Protein 1OCS (pdb70)

CATH classification: 3.30.1520.10

InterPro domains:
  IPR001683 Phox homology [PF00787] (70-157)
  IPR001683 Phox homology [PS50195] (38-161)
  IPR001683 Phox homology [SM00312] (33-158)
  IPR036871 PX domain superfamily [G3DSA:3.30.1520.10] (30-162)
  IPR036871 PX domain superfamily [SSF64268] (31-158)
  IPR042138 Fungal SNX3, PX domain [cd07295] (35-160)
  IPR051074 Sorting Nexin [PTHR45963] (24-160)

Radius of gyration: 15.74 Å; Cα contacts (8 Å, |Δi|>4): 183; chains: 1; bounding box: 30×36×49 Å

Structure (mmCIF, N/CA/C/O backbone):
data_1OCS
#
_entry.id   1OCS
#
_cell.length_a   55.730
_cell.length_b   55.730
_cell.length_c   187.510
_cell.angle_alpha   90.00
_cell.angle_beta   90.00
_cell.angle_gamma   120.00
#
_symmetry.space_group_name_H-M   'P 61 2 2'
#
loop_
_entity.id
_entity.type
_entity.pdbx_description
1 polymer 'SORTING NEXIN GRD19'
2 non-polymer GLYCEROL
3 water water
#
loop_
_atom_site.group_PDB
_atom_site.id
_atom_site.type_symbol
_atom_site.label_atom_id
_atom_site.label_alt_id
_atom_site.label_comp_id
_atom_site.label_asym_id
_atom_site.label_entity_id
_atom_site.label_seq_id
_atom_site.pdbx_PDB_ins_code
_atom_site.Cartn_x
_atom_site.Cartn_y
_atom_site.Cartn_z
_atom_site.occupancy
_atom_site.B_iso_or_equiv
_atom_site.auth_seq_id
_atom_site.auth_comp_id
_atom_site.auth_asym_id
_atom_site.auth_atom_id
_atom_site.pdbx_PDB_model_num
ATOM 1 N N . ALA A 1 30 ? 80.958 16.097 -68.655 1.00 39.33 30 ALA A N 1
ATOM 2 C CA . ALA A 1 30 ? 82.078 17.081 -68.676 1.00 38.06 30 ALA A CA 1
ATOM 3 C C . ALA A 1 30 ? 81.795 18.249 -69.618 1.00 37.52 30 ALA A C 1
ATOM 4 O O . ALA A 1 30 ? 81.281 18.068 -70.722 1.00 38.93 30 ALA A O 1
ATOM 6 N N . GLU A 1 31 ? 82.138 19.449 -69.165 1.00 35.65 31 GLU A N 1
ATOM 7 C CA . GLU A 1 31 ? 81.944 20.664 -69.942 1.00 29.53 31 GLU A CA 1
ATOM 8 C C . GLU A 1 31 ? 82.869 20.613 -71.168 1.00 26.31 31 GLU A C 1
ATOM 9 O O . GLU A 1 31 ? 84.054 20.328 -71.039 1.00 24.97 31 GLU A O 1
ATOM 15 N N . PRO A 1 32 ? 82.339 20.895 -72.376 1.00 24.37 32 PRO A N 1
ATOM 16 C CA . PRO A 1 32 ? 83.153 20.852 -73.595 1.00 21.60 32 PRO A CA 1
ATOM 17 C C . PRO A 1 32 ? 84.272 21.874 -73.719 1.00 21.80 32 PRO A C 1
ATOM 18 O O . PRO A 1 32 ? 85.170 21.705 -74.539 1.00 24.39 32 PRO A O 1
ATOM 22 N N . GLU A 1 33 ? 84.226 22.929 -72.915 1.00 19.52 33 GLU A N 1
ATOM 23 C CA . GLU A 1 33 ? 85.260 23.959 -72.969 1.00 18.17 33 GLU A CA 1
ATOM 24 C C . GLU A 1 33 ? 85.977 24.111 -71.633 1.00 18.18 33 GLU A C 1
ATOM 25 O O . GLU A 1 33 ? 85.391 23.883 -70.575 1.00 18.15 33 GLU A O 1
ATOM 31 N N . ASN A 1 34 ? 87.250 24.488 -71.692 1.00 17.34 34 ASN A N 1
ATOM 32 C CA . ASN A 1 34 ? 88.044 24.701 -70.489 1.00 17.22 34 ASN A CA 1
ATOM 33 C C . ASN A 1 34 ? 87.467 25.887 -69.730 1.00 16.82 34 ASN A C 1
ATOM 34 O O . ASN A 1 34 ? 86.878 26.793 -70.326 1.00 16.89 34 ASN A O 1
ATOM 39 N N . PHE A 1 35 ? 87.636 25.875 -68.415 1.00 15.22 35 PHE A N 1
ATOM 40 C CA . PHE A 1 35 ? 87.165 26.970 -67.586 1.00 15.59 35 PHE A CA 1
ATOM 41 C C . PHE A 1 35 ? 87.924 26.947 -66.273 1.00 15.33 35 PHE A C 1
ATOM 42 O O . PHE A 1 35 ? 88.420 25.902 -65.843 1.00 14.33 35 PHE A O 1
ATOM 50 N N . LEU A 1 36 ? 88.027 28.114 -65.657 1.00 15.70 36 LEU A N 1
ATOM 51 C CA . LEU A 1 36 ? 88.667 28.247 -64.362 1.00 16.07 36 LEU A CA 1
ATOM 52 C C . LEU A 1 36 ? 87.990 29.409 -63.660 1.00 16.32 36 LEU A C 1
ATOM 53 O O . LEU A 1 36 ? 87.949 30.528 -64.178 1.00 18.97 36 LEU A O 1
ATOM 58 N N . GLU A 1 37 ? 87.428 29.122 -62.495 1.00 15.32 37 GLU A N 1
ATOM 59 C CA . GLU A 1 37 ? 86.766 30.126 -61.680 1.00 15.72 37 GLU A CA 1
ATOM 60 C C . GLU A 1 37 ? 87.645 30.263 -60.446 1.00 16.89 37 GLU A C 1
ATOM 61 O O . GLU A 1 37 ? 88.122 29.266 -59.908 1.00 16.23 37 GLU A O 1
ATOM 67 N N . ILE A 1 38 ? 87.878 31.486 -59.997 1.00 15.78 38 ILE A N 1
ATOM 68 C CA . ILE A 1 38 ? 88.690 31.655 -58.808 1.00 14.38 38 ILE A CA 1
ATOM 69 C C . ILE A 1 38 ? 88.350 32.939 -58.090 1.00 15.15 38 ILE A C 1
ATOM 70 O O . ILE A 1 38 ? 88.020 33.959 -58.709 1.00 12.91 38 ILE A O 1
ATOM 75 N N . GLU A 1 39 ? 88.421 32.872 -56.768 1.00 14.90 39 GLU A N 1
ATOM 76 C CA . GLU A 1 39 ? 88.126 34.016 -55.935 1.00 18.12 39 GLU A CA 1
ATOM 77 C C . GLU A 1 39 ? 88.967 33.972 -54.667 1.00 16.45 39 GLU A C 1
ATOM 78 O O . GLU A 1 39 ? 89.281 32.898 -54.151 1.00 15.45 39 GLU A O 1
ATOM 84 N N . VAL A 1 40 ? 89.350 35.150 -54.191 1.00 15.61 40 VAL A N 1
ATOM 85 C CA . VAL A 1 40 ? 90.115 35.279 -52.960 1.00 16.30 40 VAL A CA 1
ATOM 86 C C . VAL A 1 40 ? 89.170 36.025 -52.032 1.00 17.24 40 VAL A C 1
ATOM 87 O O . VAL A 1 40 ? 88.699 37.109 -52.363 1.00 18.62 40 VAL A O 1
ATOM 91 N N . HIS A 1 41 ? 88.872 35.436 -50.884 1.00 17.57 41 HIS A N 1
ATOM 92 C CA . HIS A 1 41 ? 87.954 36.058 -49.946 1.00 20.67 41 HIS A CA 1
ATOM 93 C C . HIS A 1 41 ? 88.144 35.450 -48.560 1.00 19.28 41 HIS A C 1
ATOM 94 O O . HIS A 1 41 ? 89.170 34.833 -48.278 1.00 19.54 41 HIS A O 1
ATOM 101 N N . ASN A 1 42 ? 87.153 35.635 -47.695 1.00 19.37 42 ASN A N 1
ATOM 102 C CA . ASN A 1 42 ? 87.195 35.079 -46.345 1.00 18.14 42 ASN A CA 1
ATOM 103 C C . ASN A 1 42 ? 88.504 35.363 -45.598 1.00 18.35 42 ASN A C 1
ATOM 104 O O . ASN A 1 42 ? 89.152 34.446 -45.090 1.00 18.94 42 ASN A O 1
ATOM 109 N N . PRO A 1 43 ? 88.915 36.636 -45.524 1.00 18.41 43 PRO A N 1
ATOM 110 C CA . PRO A 1 43 ? 90.159 36.925 -44.807 1.00 19.55 43 PRO A CA 1
ATOM 111 C C . PRO A 1 43 ? 89.980 36.624 -43.322 1.00 21.38 43 PRO A C 1
ATOM 112 O O . PRO A 1 43 ? 88.893 36.821 -42.769 1.00 20.93 43 PRO A O 1
ATOM 116 N N . LYS A 1 44 ? 91.035 36.135 -42.682 1.00 20.45 44 LYS A N 1
ATOM 117 C CA . LYS A 1 44 ? 90.974 35.817 -41.262 1.00 23.26 44 LYS A CA 1
ATOM 118 C C . LYS A 1 44 ? 92.263 36.165 -40.528 1.00 22.91 44 LYS A C 1
ATOM 119 O O . LYS A 1 44 ? 93.354 35.774 -40.944 1.00 20.90 44 LYS A O 1
ATOM 125 N N . THR A 1 45 ? 92.134 36.910 -39.437 1.00 22.09 45 THR A N 1
ATOM 126 C CA . THR A 1 45 ? 93.291 37.253 -38.631 1.00 22.14 45 THR A CA 1
ATOM 127 C C . THR A 1 45 ? 93.254 36.304 -37.449 1.00 24.57 45 THR A C 1
ATOM 128 O O . THR A 1 45 ? 92.296 36.290 -36.672 1.00 25.39 45 THR A O 1
ATOM 132 N N . HIS A 1 46 ? 94.299 35.496 -37.332 1.00 25.00 46 HIS A N 1
ATOM 133 C CA . HIS A 1 46 ? 94.397 34.507 -36.276 1.00 28.54 46 HIS A CA 1
ATOM 134 C C . HIS A 1 46 ? 94.962 35.076 -34.984 1.00 30.54 46 HIS A C 1
ATOM 135 O O . HIS A 1 46 ? 96.156 35.356 -34.874 1.00 29.67 46 HIS A O 1
ATOM 142 N N . ILE A 1 47 ? 94.071 35.246 -34.015 1.00 33.30 47 ILE A N 1
ATOM 143 C CA . ILE A 1 47 ? 94.406 35.792 -32.709 1.00 36.38 47 ILE A CA 1
ATOM 144 C C . ILE A 1 47 ? 95.026 34.725 -31.809 1.00 37.90 47 ILE A C 1
ATOM 145 O O . ILE A 1 47 ? 94.473 33.641 -31.636 1.00 37.71 47 ILE A O 1
ATOM 150 N N . PRO A 1 48 ? 96.201 35.019 -31.235 1.00 39.42 48 PRO A N 1
ATOM 151 C CA . PRO A 1 48 ? 96.868 34.056 -30.357 1.00 40.83 48 PRO A CA 1
ATOM 152 C C . PRO A 1 48 ? 96.124 33.912 -29.034 1.00 41.92 48 PRO A C 1
ATOM 153 O O . PRO A 1 48 ? 95.639 34.897 -28.480 1.00 41.38 48 PRO A O 1
ATOM 157 N N . ASN A 1 49 ? 96.029 32.684 -28.540 1.00 43.66 49 ASN A N 1
ATOM 158 C CA . ASN A 1 49 ? 95.344 32.427 -27.279 1.00 46.47 49 ASN A CA 1
ATOM 159 C C . ASN A 1 49 ? 96.342 32.073 -26.180 1.00 47.97 49 ASN A C 1
ATOM 160 O O . ASN A 1 49 ? 96.023 32.149 -24.993 1.00 48.85 49 ASN A O 1
ATOM 165 N N . GLY A 1 50 ? 97.550 31.692 -26.587 1.00 48.93 50 GLY A N 1
ATOM 166 C CA . GLY A 1 50 ? 98.587 31.337 -25.633 1.00 50.78 50 GLY A CA 1
ATOM 167 C C . GLY A 1 50 ? 99.833 32.184 -25.817 1.00 52.09 50 GLY A C 1
ATOM 168 O O . GLY A 1 50 ? 100.039 32.771 -26.878 1.00 52.57 50 GLY A O 1
ATOM 169 N N . MET A 1 51 ? 100.671 32.247 -24.789 1.00 53.30 51 MET A N 1
ATOM 170 C CA . MET A 1 51 ? 101.891 33.042 -24.856 1.00 54.68 51 MET A CA 1
ATOM 171 C C . MET A 1 51 ? 102.938 32.397 -25.757 1.00 54.92 51 MET A C 1
ATOM 172 O O . MET A 1 51 ? 103.945 33.022 -26.090 1.00 55.13 51 MET A O 1
ATOM 177 N N . ASP A 1 52 ? 102.697 31.148 -26.148 1.00 54.78 52 ASP A N 1
ATOM 178 C CA . ASP A 1 52 ? 103.631 30.429 -27.008 1.00 54.63 52 ASP A CA 1
ATOM 179 C C . ASP A 1 52 ? 103.064 30.099 -28.386 1.00 53.10 52 ASP A C 1
ATOM 180 O O . ASP A 1 52 ? 103.773 29.553 -29.233 1.00 54.27 52 ASP A O 1
ATOM 185 N N . SER A 1 53 ? 101.794 30.430 -28.612 1.00 49.97 53 SER A N 1
ATOM 186 C CA . SER A 1 53 ? 101.157 30.162 -29.900 1.00 46.38 53 SER A CA 1
ATOM 187 C C . SER A 1 53 ? 101.785 31.003 -31.012 1.00 42.83 53 SER A C 1
ATOM 188 O O . SER A 1 53 ? 102.522 31.950 -30.745 1.00 42.38 53 SER A O 1
ATOM 191 N N . LYS A 1 54 ? 101.488 30.649 -32.258 1.00 38.97 54 LYS A N 1
ATOM 192 C CA . LYS A 1 54 ? 102.019 31.360 -33.417 1.00 35.48 54 LYS A CA 1
ATOM 193 C C . LYS A 1 54 ? 101.705 32.850 -33.354 1.00 30.43 54 LYS A C 1
ATOM 194 O O . LYS A 1 54 ? 100.673 33.254 -32.824 1.00 28.45 54 LYS A O 1
ATOM 200 N N . GLY A 1 55 ? 102.596 33.663 -33.907 1.00 26.16 55 GLY A N 1
ATOM 201 C CA . GLY A 1 55 ? 102.367 35.093 -33.909 1.00 24.16 55 GLY A CA 1
ATOM 202 C C . GLY A 1 55 ? 101.101 35.439 -34.670 1.00 22.97 55 GLY A C 1
ATOM 203 O O . GLY A 1 55 ? 100.749 34.771 -35.645 1.00 22.23 55 GLY A O 1
ATOM 204 N N . MET A 1 56 ? 100.406 36.479 -34.225 1.00 20.88 56 MET A N 1
ATOM 205 C CA . MET A 1 56 ? 99.177 36.906 -34.886 1.00 21.04 56 MET A CA 1
ATOM 206 C C . MET A 1 56 ? 99.462 37.113 -36.372 1.00 20.83 56 MET A C 1
ATOM 207 O O . MET A 1 56 ? 100.501 37.668 -36.742 1.00 17.49 56 MET A O 1
ATOM 212 N N . PHE A 1 57 ? 98.545 36.661 -37.223 1.00 18.85 57 PHE A N 1
ATOM 213 C CA . PHE A 1 57 ? 98.726 36.800 -38.663 1.00 19.66 57 PHE A CA 1
ATOM 214 C C . PHE A 1 57 ? 97.391 36.660 -39.378 1.00 20.47 57 PHE A C 1
ATOM 215 O O . PHE A 1 57 ? 96.410 36.191 -38.795 1.00 20.05 57 PHE A O 1
ATOM 223 N N . THR A 1 58 ? 97.341 37.077 -40.638 1.00 20.80 58 THR A N 1
ATOM 224 C CA . THR A 1 58 ? 96.107 36.926 -41.390 1.00 18.83 58 THR A CA 1
ATOM 225 C C . THR A 1 58 ? 96.357 36.219 -42.711 1.00 18.05 58 THR A C 1
ATOM 226 O O . THR A 1 58 ? 97.418 36.360 -43.330 1.00 15.94 58 THR A O 1
ATOM 230 N N . ASP A 1 59 ? 95.401 35.394 -43.112 1.00 16.75 59 ASP A N 1
ATOM 231 C CA . ASP A 1 59 ? 95.526 34.710 -44.384 1.00 16.61 59 ASP A CA 1
ATOM 232 C C . ASP A 1 59 ? 94.194 34.806 -45.102 1.00 17.22 59 ASP A C 1
ATOM 233 O O . ASP A 1 59 ? 93.190 35.227 -44.515 1.00 17.23 59 ASP A O 1
ATOM 238 N N . TYR A 1 60 ? 94.195 34.447 -46.377 1.00 16.31 60 TYR A N 1
ATOM 239 C CA . TYR A 1 60 ? 93.005 34.544 -47.201 1.00 16.28 60 TYR A CA 1
ATOM 240 C C . TYR A 1 60 ? 92.681 33.215 -47.847 1.00 17.09 60 TYR A C 1
ATOM 241 O O . TYR A 1 60 ? 93.575 32.430 -48.158 1.00 16.49 60 TYR A O 1
ATOM 250 N N . GLU A 1 61 ? 91.397 32.966 -48.051 1.00 16.65 61 GLU A N 1
ATOM 251 C CA . GLU A 1 61 ? 90.985 31.729 -48.683 1.00 17.71 61 GLU A CA 1
ATOM 252 C C . GLU A 1 61 ? 90.903 31.891 -50.198 1.00 16.82 61 GLU A C 1
ATOM 253 O O . GLU A 1 61 ? 90.402 32.895 -50.709 1.00 15.79 61 GLU A O 1
ATOM 259 N N . ILE A 1 62 ? 91.433 30.905 -50.909 1.00 15.34 62 ILE A N 1
ATOM 260 C CA . ILE A 1 62 ? 91.362 30.900 -52.356 1.00 15.75 62 ILE A CA 1
ATOM 261 C C . ILE A 1 62 ? 90.458 29.720 -52.700 1.00 15.51 62 ILE A C 1
ATOM 262 O O . ILE A 1 62 ? 90.705 28.592 -52.271 1.00 15.64 62 ILE A O 1
ATOM 267 N N . ILE A 1 63 ? 89.385 29.986 -53.431 1.00 16.12 63 ILE A N 1
ATOM 268 C CA . ILE A 1 63 ? 88.484 28.921 -53.842 1.00 17.07 63 ILE A CA 1
ATOM 269 C C . ILE A 1 63 ? 88.533 28.899 -55.361 1.00 16.84 63 ILE A C 1
ATOM 270 O O . ILE A 1 63 ? 88.352 29.929 -56.016 1.00 15.57 63 ILE A O 1
ATOM 275 N N . CYS A 1 64 ? 88.795 27.720 -55.915 1.00 15.69 64 CYS A N 1
ATOM 276 C CA . CYS A 1 64 ? 88.919 27.555 -57.354 1.00 14.97 64 CYS A CA 1
ATOM 277 C C . CYS A 1 64 ? 88.190 26.316 -57.867 1.00 15.69 64 CYS A C 1
ATOM 278 O O . CYS A 1 64 ? 88.182 25.272 -57.213 1.00 16.39 64 CYS A O 1
ATOM 281 N N . ARG A 1 65 ? 87.563 26.452 -59.031 1.00 14.01 65 ARG A N 1
ATOM 282 C CA . ARG A 1 65 ? 86.869 25.346 -59.693 1.00 15.97 65 ARG A CA 1
ATOM 283 C C . ARG A 1 65 ? 87.404 25.341 -61.107 1.00 14.69 65 ARG A C 1
ATOM 284 O O . ARG A 1 65 ? 87.479 26.389 -61.743 1.00 15.33 65 ARG A O 1
ATOM 292 N N . THR A 1 66 ? 87.767 24.174 -61.618 1.00 13.91 66 THR A N 1
ATOM 293 C CA . THR A 1 66 ? 88.303 24.129 -62.966 1.00 13.08 66 THR A CA 1
ATOM 294 C C . THR A 1 66 ? 88.238 22.728 -63.552 1.00 14.23 66 THR A C 1
ATOM 295 O O . THR A 1 66 ? 88.019 21.756 -62.826 1.00 13.98 66 THR A O 1
ATOM 299 N N . ASN A 1 67 ? 88.406 22.639 -64.870 1.00 13.30 67 ASN A N 1
ATOM 300 C CA . ASN A 1 67 ? 88.443 21.353 -65.556 1.00 15.12 67 ASN A CA 1
ATOM 301 C C . ASN A 1 67 ? 89.700 21.321 -66.440 1.00 15.64 67 ASN A C 1
ATOM 302 O O . ASN A 1 67 ? 89.836 20.463 -67.313 1.00 16.11 67 ASN A O 1
ATOM 307 N N . LEU A 1 68 ? 90.617 22.265 -66.207 1.00 16.39 68 LEU A N 1
ATOM 308 C CA . LEU A 1 68 ? 91.871 22.337 -66.971 1.00 16.12 68 LEU A CA 1
ATOM 309 C C . LEU A 1 68 ? 92.706 21.070 -66.775 1.00 16.62 68 LEU A C 1
ATOM 310 O O . LEU A 1 68 ? 92.880 20.595 -65.651 1.00 16.03 68 LEU A O 1
ATOM 315 N N . PRO A 1 69 ? 93.239 20.508 -67.871 1.00 16.00 69 PRO A N 1
ATOM 316 C CA . PRO A 1 69 ? 94.049 19.289 -67.786 1.00 16.71 69 PRO A CA 1
ATOM 317 C C . PRO A 1 69 ? 95.304 19.373 -66.920 1.00 17.08 69 PRO A C 1
ATOM 318 O O . PRO A 1 69 ? 95.834 18.344 -66.504 1.00 17.58 69 PRO A O 1
ATOM 322 N N . SER A 1 70 ? 95.785 20.583 -66.643 1.00 16.05 70 SER A N 1
ATOM 323 C CA . SER A 1 70 ? 96.983 20.726 -65.816 1.00 16.29 70 SER A CA 1
ATOM 324 C C . SER A 1 70 ? 96.671 20.561 -64.332 1.00 15.95 70 SER A C 1
ATOM 325 O O . SER A 1 70 ? 97.576 20.356 -63.524 1.00 15.33 70 SER A O 1
ATOM 328 N N . PHE A 1 71 ? 95.392 20.655 -63.975 1.00 15.65 71 PHE A N 1
ATOM 329 C CA . PHE A 1 71 ? 94.984 20.510 -62.581 1.00 17.07 71 PHE A CA 1
ATOM 330 C C . PHE A 1 71 ? 94.629 19.058 -62.271 1.00 18.97 71 PHE A C 1
ATOM 331 O O . PHE A 1 71 ? 94.325 18.285 -63.176 1.00 17.67 71 PHE A O 1
ATOM 339 N N . HIS A 1 72 ? 94.658 18.701 -60.988 1.00 18.69 72 HIS A N 1
ATOM 340 C CA . HIS A 1 72 ? 94.397 17.32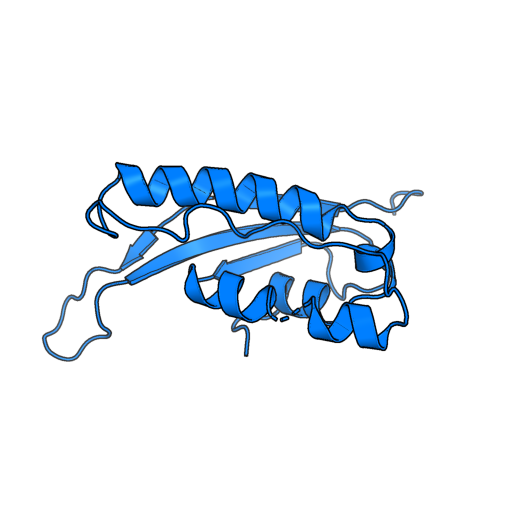7 -60.563 1.00 18.62 72 HIS A CA 1
ATOM 341 C C . HIS A 1 72 ? 93.025 17.072 -59.940 1.00 19.18 72 HIS A C 1
ATOM 342 O O . HIS A 1 72 ? 92.651 15.924 -59.711 1.00 18.34 72 HIS A O 1
ATOM 349 N N . LYS A 1 73 ? 92.287 18.136 -59.648 1.00 18.38 73 LYS A N 1
ATOM 350 C CA . LYS A 1 73 ? 90.955 17.996 -59.078 1.00 18.72 73 LYS A CA 1
ATOM 351 C C . LYS A 1 73 ? 90.104 19.195 -59.481 1.00 18.65 73 LYS A C 1
ATOM 352 O O . LYS A 1 73 ? 90.634 20.234 -59.869 1.00 17.77 73 LYS A O 1
ATOM 358 N N . ARG A 1 74 ? 88.786 19.037 -59.409 1.00 17.38 74 ARG A N 1
ATOM 359 C CA . ARG A 1 74 ? 87.862 20.086 -59.818 1.00 16.41 74 ARG A CA 1
ATOM 360 C C . ARG A 1 74 ? 87.812 21.268 -58.872 1.00 16.74 74 ARG A C 1
ATOM 361 O O . ARG A 1 74 ? 87.874 22.417 -59.304 1.00 17.68 74 ARG A O 1
ATOM 369 N N . VAL A 1 75 ? 87.713 20.982 -57.580 1.00 16.32 75 VAL A N 1
ATOM 370 C CA . VAL A 1 75 ? 87.613 22.028 -56.574 1.00 16.46 75 VAL A CA 1
ATOM 371 C C . VAL A 1 75 ? 88.801 22.082 -55.615 1.00 16.95 75 VAL A C 1
ATOM 372 O O . VAL A 1 75 ? 89.241 21.062 -55.091 1.00 13.93 75 VAL A O 1
ATOM 376 N N . SER A 1 76 ? 89.320 23.285 -55.400 1.00 17.48 76 SER A N 1
ATOM 377 C CA . SER A 1 76 ? 90.426 23.481 -54.472 1.00 18.25 76 SER A CA 1
ATOM 378 C C . SER A 1 76 ? 90.100 24.640 -53.542 1.00 18.43 76 SER A C 1
ATOM 379 O O . SER A 1 76 ? 89.661 25.704 -53.980 1.00 17.77 76 SER A O 1
ATOM 382 N N . LYS A 1 77 ? 90.295 24.415 -52.251 1.00 18.78 77 LYS A N 1
ATOM 383 C CA . LYS A 1 77 ? 90.038 25.437 -51.253 1.00 19.72 77 LYS A CA 1
ATOM 384 C C . LYS A 1 77 ? 91.259 25.441 -50.348 1.00 20.46 77 LYS A C 1
ATOM 385 O O . LYS A 1 77 ? 91.520 24.469 -49.639 1.00 20.28 77 LYS A O 1
ATOM 391 N N 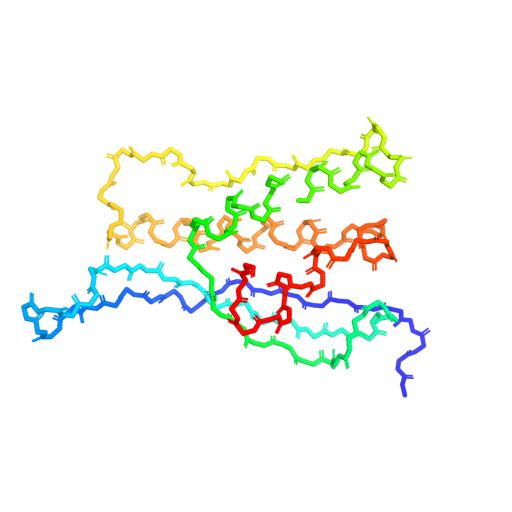. VAL A 1 78 ? 92.022 26.526 -50.398 1.00 18.45 78 VAL A N 1
ATOM 392 C CA . VAL A 1 78 ? 93.227 26.645 -49.595 1.00 18.34 78 VAL A CA 1
ATOM 393 C C . VAL A 1 78 ? 93.326 28.037 -48.985 1.00 17.65 78 VAL A C 1
ATOM 394 O O . VAL A 1 78 ? 92.627 28.958 -49.406 1.00 18.26 78 VAL A O 1
ATOM 398 N N . ARG A 1 79 ? 94.191 28.188 -47.988 1.00 16.49 79 ARG A N 1
ATOM 399 C CA . ARG A 1 79 ? 94.392 29.488 -47.366 1.00 17.01 79 ARG A CA 1
ATOM 400 C C . ARG A 1 79 ? 95.814 29.936 -47.669 1.00 16.53 79 ARG A C 1
ATOM 401 O O . ARG A 1 79 ? 96.724 29.116 -47.719 1.00 18.34 79 ARG A O 1
ATOM 409 N N . ARG A 1 80 ? 95.991 31.234 -47.888 1.00 15.47 80 ARG A N 1
ATOM 410 C CA . ARG A 1 80 ? 97.297 31.790 -48.216 1.00 16.42 80 ARG A CA 1
ATOM 411 C C . ARG A 1 80 ? 97.526 33.138 -47.542 1.00 16.71 80 ARG A C 1
ATOM 412 O O . ARG A 1 80 ? 96.633 33.993 -47.526 1.00 15.58 80 ARG A O 1
ATOM 420 N N . ARG A 1 81 ? 98.725 33.315 -46.992 1.00 15.80 81 ARG A N 1
ATOM 421 C CA . ARG A 1 81 ? 99.108 34.573 -46.355 1.00 16.05 81 ARG A CA 1
ATOM 422 C C . ARG A 1 81 ? 99.520 35.489 -47.495 1.00 15.54 81 ARG A C 1
ATOM 423 O O . ARG A 1 81 ? 99.828 35.022 -48.592 1.00 13.69 81 ARG A O 1
ATOM 431 N N . TYR A 1 82 ? 99.542 36.790 -47.240 1.00 15.22 82 TYR A N 1
ATOM 432 C CA . TYR A 1 82 ? 99.967 37.725 -48.266 1.00 15.09 82 TYR A CA 1
ATOM 433 C C . TYR A 1 82 ? 101.388 37.354 -48.686 1.00 14.64 82 TYR A C 1
ATOM 434 O O . TYR A 1 82 ? 101.751 37.465 -49.854 1.00 15.36 82 TYR A O 1
ATOM 443 N N . SER A 1 83 ? 102.195 36.903 -47.731 1.00 14.93 83 SER A N 1
ATOM 444 C CA . SER A 1 83 ? 103.568 36.519 -48.047 1.00 14.25 83 SER A CA 1
ATOM 445 C C . SER A 1 83 ? 103.612 35.319 -48.996 1.00 15.58 83 SER A C 1
ATOM 446 O O . SER A 1 83 ? 104.564 35.171 -49.760 1.00 14.99 83 SER A O 1
ATOM 449 N N . ASP A 1 84 ? 102.589 34.463 -48.953 1.00 13.98 84 ASP A N 1
ATOM 450 C CA . ASP A 1 84 ? 102.554 33.313 -49.853 1.00 14.87 84 ASP A CA 1
ATOM 451 C C . ASP A 1 84 ? 102.345 33.811 -51.285 1.00 14.92 84 ASP A C 1
ATOM 452 O O . ASP A 1 84 ? 102.914 33.261 -52.227 1.00 14.88 84 ASP A O 1
ATOM 457 N N . PHE A 1 85 ? 101.517 34.843 -51.443 1.00 12.54 85 PHE A N 1
ATOM 458 C CA . PHE A 1 85 ? 101.266 35.427 -52.758 1.00 14.27 85 PHE A CA 1
ATOM 459 C C . PHE A 1 85 ? 102.565 36.049 -53.278 1.00 14.00 85 PHE A C 1
ATOM 460 O O . PHE A 1 85 ? 102.880 35.956 -54.470 1.00 14.10 85 PHE A O 1
ATOM 468 N N . GLU A 1 86 ? 103.314 36.688 -52.382 1.00 12.54 86 GLU A N 1
ATOM 469 C CA . GLU A 1 86 ? 104.576 37.311 -52.769 1.00 14.16 86 GLU A CA 1
ATOM 470 C C . GLU A 1 86 ? 105.563 36.256 -53.247 1.00 13.90 86 GLU A C 1
ATOM 471 O O . GLU A 1 86 ? 106.266 36.451 -54.238 1.00 13.15 86 GLU A O 1
ATOM 477 N N . PHE A 1 87 ? 105.626 35.144 -52.526 1.00 14.66 87 PHE A N 1
ATOM 478 C CA . PHE A 1 87 ? 106.521 34.063 -52.899 1.00 15.79 87 PHE A CA 1
ATOM 479 C C . PHE A 1 87 ? 106.051 33.465 -54.223 1.00 14.23 87 PHE A C 1
ATOM 480 O O . PHE A 1 87 ? 106.859 33.156 -55.093 1.00 14.51 87 PHE A O 1
ATOM 488 N N . PHE A 1 88 ? 104.738 33.313 -54.371 1.00 14.67 88 PHE A N 1
ATOM 489 C CA . PHE A 1 88 ? 104.157 32.760 -55.594 1.00 15.02 88 PHE A CA 1
ATOM 490 C C . PHE A 1 88 ? 104.510 33.616 -56.812 1.00 14.07 88 PHE A C 1
ATOM 491 O O . PHE A 1 88 ? 104.872 33.083 -57.862 1.00 15.61 88 PHE A O 1
ATOM 499 N N . ARG A 1 89 ? 104.409 34.938 -56.676 1.00 14.36 89 ARG A N 1
ATOM 500 C CA . ARG A 1 89 ? 104.727 35.825 -57.794 1.00 14.28 89 ARG A CA 1
ATOM 501 C C . ARG A 1 89 ? 106.178 35.629 -58.230 1.00 14.78 89 ARG A C 1
ATOM 502 O O . ARG A 1 89 ? 106.464 35.555 -59.422 1.00 14.52 89 ARG A O 1
ATOM 510 N N . LYS A 1 90 ? 107.092 35.547 -57.265 1.00 15.35 90 LYS A N 1
ATOM 511 C CA . LYS A 1 90 ? 108.504 35.342 -57.584 1.00 16.23 90 LYS A CA 1
ATOM 512 C C . LYS A 1 90 ? 108.688 34.023 -58.337 1.00 16.31 90 LYS A C 1
ATOM 513 O O . LYS A 1 90 ? 109.373 33.965 -59.362 1.00 14.99 90 LYS A O 1
ATOM 529 N N . LEU A 1 92 ? 106.377 32.296 -59.973 1.00 14.52 92 LEU A N 1
ATOM 530 C CA . LEU A 1 92 ? 105.688 32.357 -61.255 1.00 14.87 92 LEU A CA 1
ATOM 531 C C . LEU A 1 92 ? 106.531 33.078 -62.302 1.00 15.23 92 LEU A C 1
ATOM 532 O O . LEU A 1 92 ? 106.705 32.598 -63.419 1.00 13.91 92 LEU A O 1
ATOM 537 N N . ILE A 1 93 ? 107.054 34.240 -61.937 1.00 15.31 93 ILE A N 1
ATOM 538 C CA . ILE A 1 93 ? 107.871 35.006 -62.865 1.00 16.51 93 ILE A CA 1
ATOM 539 C C . ILE A 1 93 ? 109.082 34.191 -63.325 1.00 17.72 93 ILE A C 1
ATOM 540 O O . ILE A 1 93 ? 109.447 34.216 -64.504 1.00 17.83 93 ILE A O 1
ATOM 545 N N . LYS A 1 94 ? 109.688 33.444 -62.410 1.00 18.00 94 LYS A N 1
ATOM 546 C CA . LYS A 1 94 ? 110.839 32.628 -62.774 1.00 19.43 94 LYS A CA 1
ATOM 547 C C . LYS A 1 94 ? 110.438 31.490 -63.712 1.00 20.40 94 LYS A C 1
ATOM 548 O O . LYS A 1 94 ? 111.142 31.204 -64.682 1.00 20.36 94 LYS A O 1
ATOM 554 N N . GLU A 1 95 ? 109.306 30.848 -63.432 1.00 18.22 95 GLU A N 1
ATOM 555 C CA . GLU A 1 95 ? 108.842 29.750 -64.275 1.00 19.65 95 GLU A CA 1
ATOM 556 C C . GLU A 1 95 ? 108.506 30.233 -65.687 1.00 19.77 95 GLU A C 1
ATOM 557 O O . GLU A 1 95 ? 108.818 29.561 -66.673 1.00 18.76 95 GLU A O 1
ATOM 563 N N . ILE A 1 96 ? 107.868 31.394 -65.784 1.00 19.30 96 ILE A N 1
ATOM 564 C CA . ILE A 1 96 ? 107.506 31.951 -67.088 1.00 20.93 96 ILE A CA 1
ATOM 565 C C . ILE A 1 96 ? 108.729 32.131 -67.995 1.00 23.20 96 ILE A C 1
ATOM 566 O O . ILE A 1 96 ? 108.651 31.890 -69.201 1.00 23.30 96 ILE A O 1
ATOM 571 N N . SER A 1 97 ? 109.855 32.550 -67.424 1.00 24.05 97 SER A N 1
ATOM 572 C CA . SER A 1 97 ? 111.061 32.742 -68.221 1.00 27.83 97 SER A CA 1
ATOM 573 C C . SER A 1 97 ? 111.615 31.391 -68.663 1.00 29.95 97 SER A C 1
ATOM 574 O O . SER A 1 97 ? 112.235 31.282 -69.718 1.00 28.69 97 SER A O 1
ATOM 577 N N . MET A 1 98 ? 111.398 30.365 -67.847 1.00 33.35 98 MET A N 1
ATOM 578 C CA . MET A 1 98 ? 111.871 29.028 -68.178 1.00 38.59 98 MET A CA 1
ATOM 579 C C . MET A 1 98 ? 110.991 28.435 -69.272 1.00 40.63 98 MET A C 1
ATOM 580 O O . MET A 1 98 ? 111.470 27.694 -70.128 1.00 42.59 98 MET A O 1
ATOM 585 N N . LEU A 1 99 ? 109.704 28.771 -69.245 1.00 42.35 99 LEU A N 1
ATOM 586 C CA . LEU A 1 99 ? 108.762 28.278 -70.246 1.00 44.61 99 LEU A CA 1
ATOM 587 C C . LEU A 1 99 ? 109.002 28.982 -71.574 1.00 46.09 99 LEU A C 1
ATOM 588 O O . LEU A 1 99 ? 108.285 28.756 -72.547 1.00 46.18 99 LEU A O 1
ATOM 593 N N . ASN A 1 100 ? 110.014 29.841 -71.601 1.00 48.49 100 ASN A N 1
ATOM 594 C CA . ASN A 1 100 ? 110.362 30.595 -72.798 1.00 51.23 100 ASN A CA 1
ATOM 595 C C . ASN A 1 100 ? 109.254 31.528 -73.277 1.00 51.92 100 ASN A C 1
ATOM 596 O O . ASN A 1 100 ? 108.812 31.456 -74.424 1.00 51.59 100 ASN A O 1
ATOM 601 N N . HIS A 1 101 ? 108.810 32.401 -72.378 1.00 52.57 101 HIS A N 1
ATOM 602 C CA . HIS A 1 101 ? 107.784 33.392 -72.681 1.00 53.63 101 HIS A CA 1
ATOM 603 C C . HIS A 1 101 ? 108.322 34.727 -72.171 1.00 53.64 101 HIS A C 1
ATOM 604 O O . HIS A 1 101 ? 107.713 35.372 -71.318 1.00 54.47 101 HIS A O 1
ATOM 611 N N . PRO A 1 102 ? 109.476 35.161 -72.704 1.00 53.47 102 PRO A N 1
ATOM 612 C CA . PRO A 1 102 ? 110.149 36.410 -72.335 1.00 52.89 102 PRO A CA 1
ATOM 613 C C . PRO A 1 102 ? 109.330 37.691 -72.487 1.00 52.07 102 PRO A C 1
ATOM 614 O O . PRO A 1 102 ? 109.808 38.775 -72.149 1.00 52.58 102 PRO A O 1
ATOM 618 N N . LYS A 1 103 ? 108.105 37.575 -72.991 1.00 50.13 103 LYS A N 1
ATOM 619 C CA . LYS A 1 103 ? 107.262 38.753 -73.165 1.00 47.35 103 LYS A CA 1
ATOM 620 C C . LYS A 1 103 ? 106.049 38.782 -72.233 1.00 44.77 103 LYS A C 1
ATOM 621 O O . LYS A 1 103 ? 105.458 39.841 -72.022 1.00 44.75 103 LYS A O 1
ATOM 627 N N . VAL A 1 104 ? 105.677 37.631 -71.677 1.00 40.18 104 VAL A N 1
ATOM 628 C CA . VAL A 1 104 ? 104.536 37.574 -70.766 1.00 37.05 104 VAL A CA 1
ATOM 629 C C . VAL A 1 104 ? 104.870 38.366 -69.505 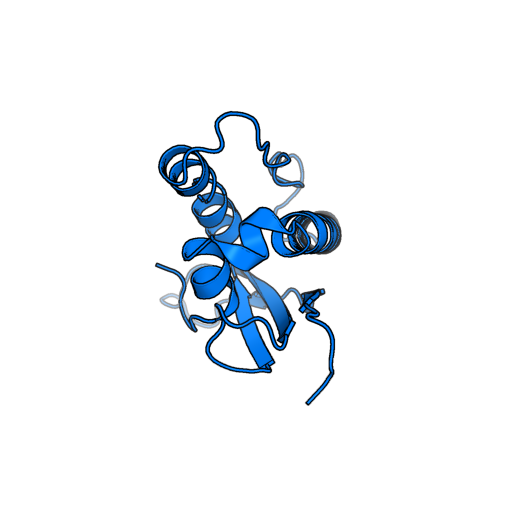1.00 34.78 104 VAL A C 1
ATOM 630 O O . VAL A 1 104 ? 105.923 38.169 -68.900 1.00 35.16 104 VAL A O 1
ATOM 634 N N . MET A 1 105 ? 103.975 39.258 -69.104 1.00 31.09 105 MET A N 1
ATOM 635 C CA . MET A 1 105 ? 104.226 40.066 -67.924 1.00 28.45 105 MET A CA 1
ATOM 636 C C . MET A 1 105 ? 103.221 39.857 -66.802 1.00 25.61 105 MET A C 1
ATOM 637 O O . MET A 1 105 ? 102.014 39.820 -67.024 1.00 25.56 105 MET A O 1
ATOM 642 N N . VAL A 1 106 ? 103.737 39.714 -65.588 1.00 22.51 106 VAL A N 1
ATOM 643 C CA . VAL A 1 106 ? 102.893 39.503 -64.424 1.00 18.54 106 VAL A CA 1
ATOM 644 C C . VAL A 1 106 ? 102.700 40.821 -63.695 1.00 18.39 106 VAL A C 1
ATOM 645 O O . VAL A 1 106 ? 103.673 41.496 -63.347 1.00 17.63 106 VAL A O 1
ATOM 649 N N . PRO A 1 107 ? 101.440 41.204 -63.451 1.00 17.53 107 PRO A N 1
ATOM 650 C CA . PRO A 1 107 ? 101.102 42.451 -62.758 1.00 17.90 107 PRO A CA 1
ATOM 651 C C . PRO A 1 107 ? 101.691 42.523 -61.356 1.00 17.75 107 PRO A C 1
ATOM 652 O O . PRO A 1 107 ? 101.956 41.494 -60.731 1.00 16.23 107 PRO A O 1
ATOM 656 N N . HIS A 1 108 ? 101.880 43.745 -60.868 1.00 17.98 108 HIS A N 1
ATOM 657 C CA . HIS A 1 108 ? 102.381 43.972 -59.516 1.00 19.22 108 HIS A CA 1
ATOM 658 C C . HIS A 1 108 ? 101.351 43.395 -58.552 1.00 19.86 108 HIS A C 1
ATOM 659 O O . HIS A 1 108 ? 100.154 43.419 -58.842 1.00 18.37 108 HIS A O 1
ATOM 666 N N . LEU A 1 109 ? 101.807 42.884 -57.410 1.00 20.07 109 LEU A N 1
ATOM 667 C CA . LEU A 1 109 ? 100.888 42.371 -56.400 1.00 21.96 109 LEU A CA 1
ATOM 668 C C . LEU A 1 109 ? 100.346 43.626 -55.731 1.00 23.10 109 LEU A C 1
ATOM 669 O O . LEU A 1 109 ? 101.113 44.510 -55.375 1.00 22.48 109 LEU A O 1
ATOM 674 N N . PRO A 1 110 ? 99.023 43.727 -55.559 1.00 26.13 110 PRO A N 1
ATOM 675 C CA . PRO A 1 110 ? 98.463 44.920 -54.916 1.00 28.52 110 PRO A CA 1
ATOM 676 C C . PRO A 1 110 ? 98.699 44.884 -53.411 1.00 30.38 110 PRO A C 1
ATOM 677 O O . PRO A 1 110 ? 99.078 43.852 -52.865 1.00 30.84 110 PRO A O 1
ATOM 681 N N . GLY A 1 111 ? 98.475 46.018 -52.754 1.00 32.87 111 GLY A N 1
ATOM 682 C CA . GLY A 1 111 ? 98.623 46.104 -51.310 1.00 35.21 111 GLY A CA 1
ATOM 683 C C . GLY A 1 111 ? 99.969 45.781 -50.691 1.00 37.08 111 GLY A C 1
ATOM 684 O O . GLY A 1 111 ? 100.027 45.399 -49.524 1.00 36.97 111 GLY A O 1
ATOM 685 N N . LYS A 1 112 ? 101.048 45.923 -51.454 1.00 39.95 112 LYS A N 1
ATOM 686 C CA . LYS A 1 112 ? 102.382 45.651 -50.929 1.00 43.44 112 LYS A CA 1
ATOM 687 C C . LYS A 1 112 ? 102.756 46.728 -49.921 1.00 44.94 112 LYS A C 1
ATOM 688 O O . LYS A 1 112 ? 103.066 46.435 -48.764 1.00 45.19 112 LYS A O 1
ATOM 694 N N . ILE A 1 113 ? 102.724 47.977 -50.376 1.00 47.12 113 ILE A N 1
ATOM 695 C CA . ILE A 1 113 ? 103.052 49.120 -49.533 1.00 48.54 113 ILE A CA 1
ATOM 696 C C . ILE A 1 113 ? 102.137 49.141 -48.312 1.00 48.48 113 ILE A C 1
ATOM 697 O O . ILE A 1 113 ? 100.962 48.784 -48.401 1.00 48.40 113 ILE A O 1
ATOM 702 N N . LEU A 1 114 ? 102.681 49.566 -47.177 1.00 48.11 114 LEU A N 1
ATOM 703 C CA . LEU A 1 114 ? 101.913 49.625 -45.943 1.00 47.85 114 LEU A CA 1
ATOM 704 C C . LEU A 1 114 ? 102.200 50.908 -45.169 1.00 47.81 114 LEU A C 1
ATOM 705 O O . LEU A 1 114 ? 103.342 51.178 -44.797 1.00 48.80 114 LEU A O 1
ATOM 710 N N . LEU A 1 115 ? 101.161 51.704 -44.943 1.00 47.18 115 LEU A N 1
ATOM 711 C CA . LEU A 1 115 ? 101.299 52.946 -44.190 1.00 45.48 115 LEU A CA 1
ATOM 712 C C . LEU A 1 115 ? 100.236 52.940 -43.101 1.00 43.10 115 LEU A C 1
ATOM 713 O O . LEU A 1 115 ? 100.109 53.886 -42.325 1.00 44.41 115 LEU A O 1
ATOM 718 N N . SER A 1 116 ? 99.476 51.852 -43.062 1.00 38.88 116 SER A N 1
ATOM 719 C CA . SER A 1 116 ? 98.416 51.659 -42.083 1.00 35.95 116 SER A CA 1
ATOM 720 C C . SER A 1 116 ? 98.655 50.321 -41.378 1.00 32.32 116 SER A C 1
ATOM 721 O O . SER A 1 116 ? 99.366 49.464 -41.898 1.00 31.42 116 SER A O 1
ATOM 724 N N . ASN A 1 117 ? 98.071 50.153 -40.195 1.00 29.96 117 ASN A N 1
ATOM 725 C CA . ASN A 1 117 ? 98.215 48.924 -39.413 1.00 28.31 117 ASN A CA 1
ATOM 726 C C . ASN A 1 117 ? 97.822 47.713 -40.260 1.00 26.91 117 ASN A C 1
ATOM 727 O O . ASN A 1 117 ? 96.693 47.628 -40.734 1.00 26.38 117 ASN A O 1
ATOM 732 N N . ARG A 1 118 ? 98.750 46.775 -40.432 1.00 25.82 118 ARG A N 1
ATOM 733 C CA . ARG A 1 118 ? 98.490 45.586 -41.244 1.00 24.80 118 ARG A CA 1
ATOM 734 C C . ARG A 1 118 ? 97.273 44.778 -40.800 1.00 23.48 118 ARG A C 1
ATOM 735 O O . ARG A 1 118 ? 96.711 44.022 -41.592 1.00 21.57 118 ARG A O 1
ATOM 743 N N . PHE A 1 119 ? 96.868 44.924 -39.541 1.00 22.27 119 PHE A N 1
ATOM 744 C CA . PHE A 1 119 ? 95.716 44.182 -39.039 1.00 22.94 119 PHE A CA 1
ATOM 745 C C . PHE A 1 119 ? 94.415 44.975 -39.036 1.00 23.79 119 PHE A C 1
ATOM 746 O O . PHE A 1 119 ? 93.391 44.495 -38.555 1.00 21.47 119 PHE A O 1
ATOM 754 N N . SER A 1 120 ? 94.449 46.188 -39.576 1.00 24.98 120 SER A N 1
ATOM 755 C CA . SER A 1 120 ? 93.243 47.007 -39.638 1.00 30.39 120 SER A CA 1
ATOM 756 C C . SER A 1 120 ? 92.317 46.452 -40.724 1.00 32.11 120 SER A C 1
ATOM 757 O O . SER A 1 120 ? 92.781 45.846 -41.694 1.00 31.23 120 SER A O 1
ATOM 760 N N . ASN A 1 121 ? 91.013 46.647 -40.551 1.00 34.59 121 ASN A N 1
ATOM 761 C CA . ASN A 1 121 ? 90.032 46.176 -41.527 1.00 37.74 121 ASN A CA 1
ATOM 762 C C . ASN A 1 121 ? 90.306 46.837 -42.872 1.00 38.07 121 ASN A C 1
ATOM 763 O O . ASN A 1 121 ? 90.133 46.231 -43.932 1.00 38.86 121 ASN A O 1
ATOM 768 N N . GLU A 1 122 ? 90.749 48.087 -42.811 1.00 39.01 122 GLU A N 1
ATOM 769 C CA . GLU A 1 122 ? 91.056 48.868 -43.999 1.00 38.61 122 GLU A CA 1
ATOM 770 C C . GLU A 1 122 ? 92.030 48.106 -44.886 1.00 37.26 122 GLU A C 1
ATOM 771 O O . GLU A 1 122 ? 91.729 47.797 -46.039 1.00 36.85 122 GLU A O 1
ATOM 777 N N . VAL A 1 123 ? 93.203 47.813 -44.332 1.00 33.74 123 VAL A N 1
ATOM 778 C CA . VAL A 1 123 ? 94.247 47.110 -45.061 1.00 31.20 123 VAL A CA 1
ATOM 779 C C . VAL A 1 123 ? 93.849 45.710 -45.513 1.00 28.30 123 VAL A C 1
ATOM 780 O O . VAL A 1 123 ? 94.064 45.345 -46.667 1.00 26.92 123 VAL A O 1
ATOM 784 N N . ILE A 1 124 ? 93.270 44.927 -44.610 1.00 27.40 124 ILE A N 1
ATOM 785 C CA . ILE A 1 124 ? 92.876 43.563 -44.944 1.00 25.63 124 ILE A CA 1
ATOM 786 C C . ILE A 1 124 ? 91.837 43.513 -46.063 1.00 25.33 124 ILE A C 1
ATOM 787 O O . ILE A 1 124 ? 91.951 42.701 -46.980 1.00 23.62 124 ILE A O 1
ATOM 792 N N . GLU A 1 125 ? 90.837 44.385 -46.001 1.00 25.38 125 GLU A N 1
ATOM 793 C CA . GLU A 1 125 ? 89.811 44.411 -47.040 1.00 28.09 125 GLU A CA 1
ATOM 794 C C . GLU A 1 125 ? 90.409 44.865 -48.368 1.00 28.23 125 GLU A C 1
ATOM 795 O O . GLU A 1 125 ? 90.046 44.354 -49.429 1.00 28.99 125 GLU A O 1
ATOM 801 N N . GLU A 1 126 ? 91.328 45.825 -48.309 1.00 27.96 126 GLU A N 1
ATOM 80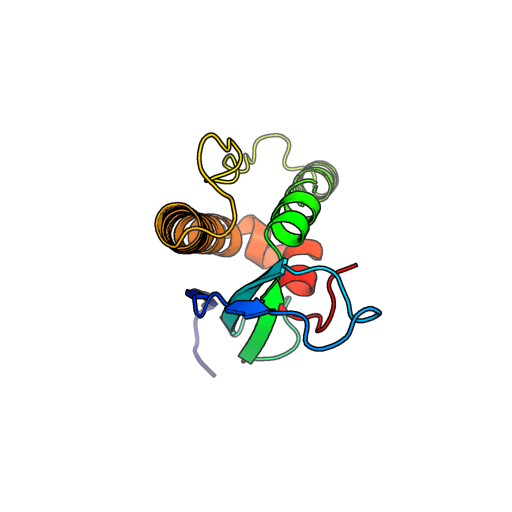2 C CA . GLU A 1 126 ? 91.975 46.319 -49.516 1.00 28.02 126 GLU A CA 1
ATOM 803 C C . GLU A 1 126 ? 92.826 45.215 -50.129 1.00 25.87 126 GLU A C 1
ATOM 804 O O . GLU A 1 126 ? 92.882 45.072 -51.347 1.00 24.03 126 GLU A O 1
ATOM 810 N N . ARG A 1 127 ? 93.485 44.427 -49.285 1.00 22.97 127 ARG A N 1
ATOM 811 C CA . ARG A 1 127 ? 94.297 43.328 -49.786 1.00 23.66 127 ARG A CA 1
ATOM 812 C C . ARG A 1 127 ? 93.406 42.241 -50.369 1.00 22.27 127 ARG A C 1
ATOM 813 O O . ARG A 1 127 ? 93.714 41.677 -51.416 1.00 20.61 127 ARG A O 1
ATOM 821 N N . ARG A 1 128 ? 92.302 41.953 -49.688 1.00 21.91 128 ARG A N 1
ATOM 822 C CA . ARG A 1 128 ? 91.376 40.930 -50.159 1.00 23.38 128 ARG A CA 1
ATOM 823 C C . ARG A 1 128 ? 90.918 41.272 -51.577 1.00 22.53 128 ARG A C 1
ATOM 824 O O . ARG A 1 128 ? 91.029 40.453 -52.486 1.00 21.45 128 ARG A O 1
ATOM 832 N N . GLN A 1 129 ? 90.406 42.490 -51.756 1.00 22.67 129 GLN A N 1
ATOM 833 C CA . GLN A 1 129 ? 89.932 42.945 -53.062 1.00 22.78 129 GLN A CA 1
ATOM 834 C C . GLN A 1 129 ? 91.053 42.926 -54.089 1.00 20.81 129 GLN A C 1
ATOM 835 O O . GLN A 1 129 ? 90.877 42.427 -55.198 1.00 19.92 129 GLN A O 1
ATOM 841 N N . GLY A 1 130 ? 92.203 43.481 -53.718 1.00 19.22 130 GLY A N 1
ATOM 842 C CA . GLY A 1 130 ? 93.329 43.508 -54.632 1.00 18.51 130 GLY A CA 1
ATOM 843 C C . GLY A 1 130 ? 93.784 42.114 -55.018 1.00 18.51 130 GLY A C 1
ATOM 844 O O . GLY A 1 130 ? 93.985 41.817 -56.200 1.00 18.28 130 GLY A O 1
ATOM 845 N N . LEU A 1 131 ? 93.945 41.249 -54.023 1.00 16.62 131 LEU A N 1
ATOM 846 C CA . LEU A 1 131 ? 94.383 39.883 -54.287 1.00 17.72 131 LEU A CA 1
ATOM 847 C C . LEU A 1 131 ? 93.383 39.121 -55.154 1.00 16.50 131 LEU A C 1
ATOM 848 O O . LEU A 1 131 ? 93.777 38.314 -55.997 1.00 17.07 131 LEU A O 1
ATOM 853 N N . ASN A 1 132 ? 92.093 39.368 -54.939 1.00 16.60 132 ASN A N 1
ATOM 854 C CA . ASN A 1 132 ? 91.056 38.700 -55.720 1.00 17.20 132 ASN A CA 1
ATOM 855 C C . ASN A 1 132 ? 91.224 39.073 -57.193 1.00 16.92 132 ASN A C 1
ATOM 856 O O . ASN A 1 132 ? 91.279 38.210 -58.063 1.00 16.96 132 ASN A O 1
ATOM 861 N N . THR A 1 133 ? 91.321 40.370 -57.462 1.00 18.93 133 THR A N 1
ATOM 862 C CA . THR A 1 133 ? 91.491 40.861 -58.826 1.00 18.91 133 THR A CA 1
ATOM 863 C C . THR A 1 133 ? 92.783 40.331 -59.449 1.00 18.26 133 THR A C 1
ATOM 864 O O . THR A 1 133 ? 92.794 39.896 -60.603 1.00 17.66 133 THR A O 1
ATOM 868 N N . TRP A 1 134 ? 93.865 40.364 -58.676 1.00 17.82 134 TRP A N 1
ATOM 869 C CA . TRP A 1 134 ? 95.167 39.893 -59.142 1.00 16.58 134 TRP A CA 1
ATOM 870 C C . TRP A 1 134 ? 95.117 38.408 -59.508 1.00 16.75 134 TRP A C 1
ATOM 871 O O . TRP A 1 134 ? 95.590 38.001 -60.570 1.00 15.41 134 TRP A O 1
ATOM 882 N N . MET A 1 135 ? 94.539 37.604 -58.621 1.00 15.90 135 MET A N 1
ATOM 883 C CA . MET A 1 135 ? 94.452 36.166 -58.840 1.00 17.12 135 MET A CA 1
ATOM 884 C C . MET A 1 135 ? 93.627 35.808 -60.074 1.00 16.62 135 MET A C 1
ATOM 885 O O . MET A 1 135 ? 94.000 34.911 -60.828 1.00 16.05 135 MET A O 1
ATOM 890 N N . GLN A 1 136 ? 92.511 36.505 -60.288 1.00 16.57 136 GLN A N 1
ATOM 891 C CA . GLN A 1 136 ? 91.669 36.223 -61.449 1.00 17.76 136 GLN A CA 1
ATOM 892 C C . GLN A 1 136 ? 92.405 36.604 -62.728 1.00 19.93 136 GLN A C 1
ATOM 893 O O . GLN A 1 136 ? 92.249 35.958 -63.766 1.00 19.37 136 GLN A O 1
ATOM 899 N N . SER A 1 137 ? 93.222 37.648 -62.641 1.00 18.83 137 SER A N 1
ATOM 900 C CA . SER A 1 137 ? 94.001 38.113 -63.779 1.00 18.64 137 SER A CA 1
ATOM 901 C C . SER A 1 137 ? 95.103 37.107 -64.120 1.00 18.13 137 SER A C 1
ATOM 902 O O . SER A 1 137 ? 95.305 36.747 -65.283 1.00 15.93 137 SER A O 1
ATOM 905 N N . VAL A 1 138 ? 95.813 36.645 -63.099 1.00 15.77 138 VAL A N 1
ATOM 906 C CA . VAL A 1 138 ? 96.887 35.686 -63.303 1.00 14.70 138 VAL A CA 1
ATOM 907 C C . VAL A 1 138 ? 96.377 34.293 -63.677 1.00 15.90 138 VAL A C 1
ATOM 908 O O . VAL A 1 138 ? 96.819 33.719 -64.671 1.00 15.56 138 VAL A O 1
ATOM 912 N N . ALA A 1 139 ? 95.451 33.756 -62.887 1.00 13.30 139 ALA A N 1
ATOM 913 C CA . ALA A 1 139 ? 94.902 32.428 -63.147 1.00 14.26 139 ALA A CA 1
ATOM 914 C C . ALA A 1 139 ? 94.084 32.402 -64.432 1.00 14.90 139 ALA A C 1
ATOM 915 O O . ALA A 1 139 ? 93.818 31.334 -64.983 1.00 15.24 139 ALA A O 1
ATOM 917 N N . GLY A 1 140 ? 93.686 33.579 -64.905 1.00 16.16 140 GLY A N 1
ATOM 918 C CA . GLY A 1 140 ? 92.889 33.659 -66.116 1.00 17.57 140 GLY A CA 1
ATOM 919 C C . GLY A 1 140 ? 93.675 33.688 -67.414 1.00 18.85 140 GLY A C 1
ATOM 920 O O . GLY A 1 140 ? 93.093 33.570 -68.494 1.00 19.61 140 GLY A O 1
ATOM 921 N N . HIS A 1 141 ? 94.994 33.832 -67.324 1.00 19.39 141 HIS A N 1
ATOM 922 C CA . HIS A 1 141 ? 95.828 33.887 -68.519 1.00 20.81 141 HIS A CA 1
ATOM 923 C C . HIS A 1 141 ? 95.958 32.512 -69.169 1.00 21.37 141 HIS A C 1
ATOM 924 O O . HIS A 1 141 ? 96.426 31.559 -68.540 1.00 19.39 141 HIS A O 1
ATOM 931 N N . PRO A 1 142 ? 95.561 32.397 -70.451 1.00 21.59 142 PRO A N 1
ATOM 932 C CA . PRO A 1 142 ? 95.615 31.141 -71.205 1.00 21.24 142 PRO A CA 1
ATOM 933 C C . PRO A 1 142 ? 96.943 30.397 -71.160 1.00 21.06 142 PRO A C 1
ATOM 934 O O . PRO A 1 142 ? 96.962 29.177 -71.005 1.00 20.29 142 PRO A O 1
ATOM 938 N N . LEU A 1 143 ? 98.050 31.120 -71.297 1.00 20.38 143 LEU A N 1
ATOM 939 C CA . LEU A 1 143 ? 99.359 30.480 -71.278 1.00 20.39 143 LEU A CA 1
ATOM 940 C C . LEU A 1 143 ? 99.716 29.927 -69.900 1.00 19.62 143 LEU A C 1
ATOM 941 O O . LEU A 1 143 ? 100.338 28.869 -69.796 1.00 19.62 143 LEU A O 1
ATOM 946 N N . LEU A 1 144 ? 99.331 30.631 -68.840 1.00 17.86 144 LEU A N 1
ATOM 947 C CA . LEU A 1 144 ? 99.630 30.144 -67.498 1.00 18.35 144 LEU A CA 1
ATOM 948 C C . LEU A 1 144 ? 98.749 28.930 -67.203 1.00 18.77 144 LEU A C 1
ATOM 949 O O . LEU A 1 144 ? 99.187 27.972 -66.566 1.00 17.34 144 LEU A O 1
ATOM 954 N N . GLN A 1 145 ? 97.512 28.965 -67.687 1.00 19.29 145 GLN A N 1
ATOM 955 C CA . GLN A 1 145 ? 96.582 27.857 -67.482 1.00 21.55 145 GLN A CA 1
ATOM 956 C C . GLN A 1 145 ? 97.079 26.576 -68.141 1.00 22.83 145 GLN A C 1
ATOM 95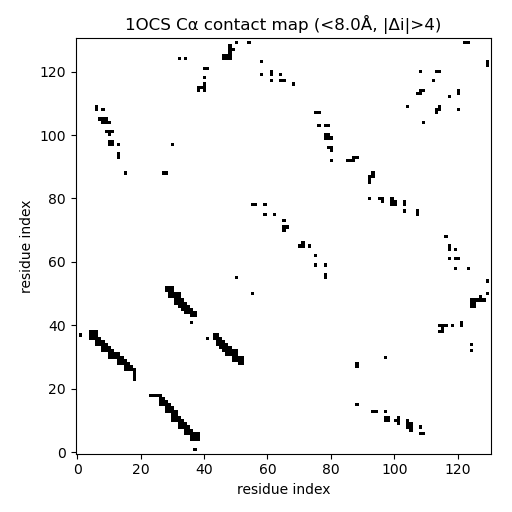7 O O . GLN A 1 145 ? 96.893 25.481 -67.616 1.00 24.03 145 GLN A O 1
ATOM 963 N N . SER A 1 146 ? 97.717 26.708 -69.296 1.00 24.11 146 SER A N 1
ATOM 964 C CA . SER A 1 146 ? 98.192 25.529 -70.004 1.00 24.53 146 SER A CA 1
ATOM 965 C C . SER A 1 146 ? 99.579 25.045 -69.605 1.00 23.81 146 SER A C 1
ATOM 966 O O . SER A 1 146 ? 99.816 23.839 -69.562 1.00 22.60 146 SER A O 1
ATOM 969 N N . GLY A 1 147 ? 100.490 25.964 -69.291 1.00 22.50 147 GLY A N 1
ATOM 970 C CA . GLY A 1 147 ? 101.839 25.539 -68.958 1.00 21.39 147 GLY A CA 1
ATOM 971 C C . GLY A 1 147 ? 102.465 25.832 -67.605 1.00 21.68 147 GLY A C 1
ATOM 972 O O . GLY A 1 147 ? 103.600 25.418 -67.373 1.00 23.22 147 GLY A O 1
ATOM 973 N N . SER A 1 148 ? 101.763 26.516 -66.706 1.00 19.82 148 SER A N 1
ATOM 974 C CA . SER A 1 148 ? 102.348 26.823 -65.400 1.00 17.90 148 SER A CA 1
ATOM 975 C C . SER A 1 148 ? 102.070 25.794 -64.305 1.00 19.07 148 SER A C 1
ATOM 976 O O . SER A 1 148 ? 100.925 25.602 -63.897 1.00 18.89 148 SER A O 1
ATOM 979 N N . LYS A 1 149 ? 103.133 25.153 -63.824 1.00 17.97 149 LYS A N 1
ATOM 980 C CA . LYS A 1 149 ? 103.042 24.157 -62.762 1.00 18.83 149 LYS A CA 1
ATOM 981 C C . LYS A 1 149 ? 102.913 24.860 -61.414 1.00 17.42 149 LYS A C 1
ATOM 982 O O . LYS A 1 149 ? 102.242 24.370 -60.504 1.00 16.55 149 LYS A O 1
ATOM 988 N N . VAL A 1 150 ? 103.562 26.013 -61.284 1.00 16.86 150 VAL A N 1
ATOM 989 C CA . VAL A 1 150 ? 103.502 26.773 -60.038 1.00 17.74 150 VAL A CA 1
ATOM 990 C C . VAL A 1 150 ? 102.082 27.261 -59.762 1.00 16.42 150 VAL A C 1
ATOM 991 O O . VAL A 1 150 ? 101.631 27.249 -58.615 1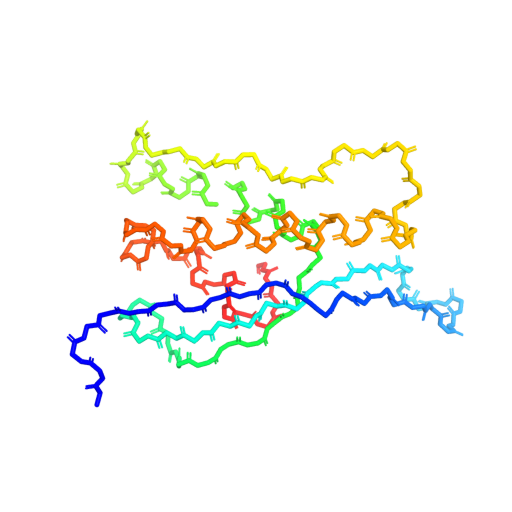.00 16.32 150 VAL A O 1
ATOM 995 N N . LEU A 1 151 ? 101.386 27.692 -60.812 1.00 15.60 151 LEU A N 1
ATOM 996 C CA . LEU A 1 151 ? 100.006 28.171 -60.691 1.00 15.14 151 LEU A CA 1
ATOM 997 C C . LEU A 1 151 ? 99.163 27.066 -60.044 1.00 14.68 151 LEU A C 1
ATOM 998 O O . LEU A 1 151 ? 98.418 27.302 -59.089 1.00 12.44 151 LEU A O 1
ATOM 1003 N N . VAL A 1 152 ? 99.282 25.856 -60.586 1.00 14.77 152 VAL A N 1
ATOM 1004 C CA . VAL A 1 152 ? 98.527 24.711 -60.075 1.00 16.03 152 VAL A CA 1
ATOM 1005 C C . VAL A 1 152 ? 98.831 24.419 -58.608 1.00 15.20 152 VAL A C 1
ATOM 1006 O O . VAL A 1 152 ? 97.921 24.248 -57.801 1.00 15.70 152 VAL A O 1
ATOM 1010 N N . ARG A 1 153 ? 100.113 24.367 -58.262 1.00 17.10 153 ARG A N 1
ATOM 1011 C CA . ARG A 1 153 ? 100.505 24.081 -56.887 1.00 17.65 153 ARG A CA 1
ATOM 1012 C C . ARG A 1 153 ? 100.006 25.150 -55.923 1.00 15.97 153 ARG A C 1
ATOM 1013 O O . ARG A 1 153 ? 99.531 24.836 -54.831 1.00 16.65 153 ARG A O 1
ATOM 1021 N N . PHE A 1 154 ? 100.112 26.414 -56.324 1.00 15.37 154 PHE A N 1
ATOM 1022 C CA . PHE A 1 154 ? 99.671 27.522 -55.475 1.00 14.61 154 PHE A CA 1
ATOM 1023 C C . PHE A 1 154 ? 98.186 27.429 -55.156 1.00 14.99 154 PHE A C 1
ATOM 1024 O O . PHE A 1 154 ? 97.740 27.812 -54.071 1.00 14.88 154 PHE A O 1
ATOM 1032 N N . ILE A 1 155 ? 97.422 26.927 -56.117 1.00 15.84 155 ILE A N 1
ATOM 1033 C CA . ILE A 1 155 ? 95.980 26.786 -55.961 1.00 14.36 155 ILE A CA 1
ATOM 1034 C C . ILE A 1 155 ? 95.561 25.497 -55.244 1.00 15.00 155 ILE A C 1
ATOM 1035 O O . ILE A 1 155 ? 94.628 25.508 -54.446 1.00 14.42 155 ILE A O 1
ATOM 1040 N N . GLU A 1 156 ? 96.265 24.401 -55.518 1.00 14.16 156 GLU A N 1
ATOM 1041 C CA . GLU A 1 156 ? 95.921 23.096 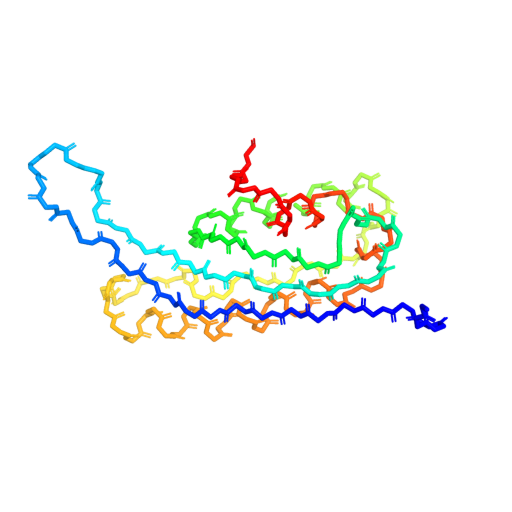-54.954 1.00 16.20 156 GLU A CA 1
ATOM 1042 C C . GLU A 1 156 ? 96.532 22.636 -53.631 1.00 18.43 156 GLU A C 1
ATOM 1043 O O . GLU A 1 156 ? 95.840 22.037 -52.810 1.00 16.59 156 GLU A O 1
ATOM 1049 N N . ALA A 1 157 ? 97.820 22.886 -53.430 1.00 18.76 157 ALA A N 1
ATOM 1050 C CA . ALA A 1 157 ? 98.492 22.427 -52.216 1.00 20.49 1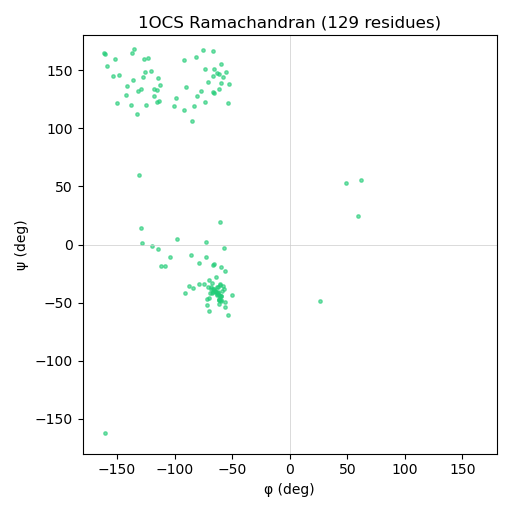57 ALA A CA 1
ATOM 1051 C C . ALA A 1 157 ? 97.900 22.969 -50.925 1.00 22.66 157 ALA A C 1
ATOM 1052 O O . ALA A 1 157 ? 97.532 24.141 -50.838 1.00 22.51 157 ALA A O 1
ATOM 1054 N N . GLU A 1 158 ? 97.801 22.113 -49.915 1.00 24.31 158 GLU A N 1
ATOM 1055 C CA . GLU A 1 158 ? 97.274 22.559 -48.633 1.00 27.18 158 GLU A CA 1
ATOM 1056 C C . GLU A 1 158 ? 98.240 23.614 -48.105 1.00 27.07 158 GLU A C 1
ATOM 1057 O O . GLU A 1 158 ? 97.829 24.649 -47.586 1.00 25.42 158 GLU A O 1
ATOM 1063 N N . LYS A 1 159 ? 99.531 23.338 -48.253 1.00 28.66 159 LYS A N 1
ATOM 1064 C CA . LYS A 1 159 ? 100.569 24.258 -47.816 1.00 32.77 159 LYS A CA 1
ATOM 1065 C C . LYS A 1 159 ? 101.483 24.562 -48.999 1.00 33.53 159 LYS A C 1
ATOM 1066 O O . LYS A 1 159 ? 102.087 23.658 -49.577 1.00 32.73 159 LYS A O 1
ATOM 1072 N N . PHE A 1 160 ? 101.574 25.834 -49.370 1.00 34.03 160 PHE A N 1
ATOM 1073 C CA . PHE A 1 160 ? 102.421 26.226 -50.489 1.00 36.18 160 PHE A CA 1
ATOM 1074 C C . PHE A 1 160 ? 103.862 26.390 -50.018 1.00 39.08 160 PHE A C 1
ATOM 1075 O O . PHE A 1 160 ? 104.147 27.212 -49.150 1.00 40.22 160 PHE A O 1
ATOM 1083 N N . VAL A 1 161 ? 104.768 25.603 -50.589 1.00 42.09 161 VAL A N 1
ATOM 1084 C CA . VAL A 1 161 ? 106.183 25.670 -50.219 1.00 45.32 161 VAL A CA 1
ATOM 1085 C C . VAL A 1 161 ? 106.953 24.456 -50.733 1.00 47.00 161 VAL A C 1
ATOM 1086 O O . VAL A 1 161 ? 106.829 23.350 -50.198 1.00 48.54 161 VAL A O 1
#

B-factor: mean 25.64, std 11.66, range [10.88, 60.5]

Organism: Saccharomyces cerevisiae (strain ATCC 204508 / S288c) (NCBI:txid559292)

GO terms:
  GO:0005768 endosome (C, IDA)
  GO:0005829 cytosol (C, IDA)
  GO:0032266 phosphatidylinositol-3-phosphate binding (F, IDA)
  GO:0034499 late endosome to Golgi transport (P, IMP)
  GO:0000329 fungal-type vacuole membrane (C, HDA)
  GO:0008104 intracellular protein localization (P, IMP)
  GO:0032266 phosphatidylinositol-3-phosphate binding (F, IMP)
  GO:0032994 protein-lipid complex (C, IMP)

Foldseek 3Di:
DDPDWDKDKAKADKDWDDDPDPPDDDTFIWIWMWMATDQPLADDGIFIEIGGVVLVVVLVCLVVVCVVVVNVPDDQDDQPLPDDPDDCPDPVSRVRNRVSNGVSLCVQCVDPVCSNDPNSNRCSRHPNDRD

Solvent-accessible surface area: 8434 Å² total

Secondary structure (DSSP, 8-state):
--SS--EEEEEEEEEEE---STTSPPPEEEEEEEEEE--TT-S-SEEEEEEEHHHHHHHH--HHHHHHTT-TT--PPPPTT---SS-TTSHHHHHHHHHHHHHHHHHHHT-HHHHHH-HHHHHHHH-SS--

Nearest PDB structures (foldseek):
  1ocu-assembly2_B  TM=9.476E-01  e=2.773E-21  Saccharomyces cerevisiae S288C
  7blq-assembly1_L  TM=9.298E-01  e=1.668E-14  Thermochaetoides thermophila DSM 1495
  6koi-assembly2_D  TM=8.430E-01  e=1.426E-08  Homo sapiens
  4pzg-assembly1_B  TM=8.517E-01  e=1.067E-07  Homo sapiens
  4ikb-assembly1_B  TM=8.491E-01  e=3.007E-07  Homo sapiens

Sequence (131 aa):
AEPENFLEIEVHNPKTHIPNGMDSKGMFTDYEIICRTNLPSFHKRVSKVRRRYSDFEFFRKLIKEISMLNHPKVMVPHLPGKILLSNRFSNEVIEERRQGLNTWMQSVAGHPLLQSGSKVLVRFIEAEKFV